Protein AF-A0A820RVF6-F1 (afdb_monomer)

Secondary structure (DSSP, 8-state):
------SSS-TTGGG-S--S---TT----SSHHHHHHH-B-GGGG-HHHHHHHHHHH-BTTB---PPPPPPPTT-SSPPBHHHHHHHTT---------HHHHHHHT--SS----------HHHHHHHHHHHH--

Solvent-accessible surface area (backbone atoms only — not comparable to full-atom values): 8786 Å² total; per-residue (Å²): 142,79,84,94,73,83,93,82,87,57,79,69,64,69,68,59,64,80,73,89,70,84,60,60,46,66,50,86,57,96,48,61,66,63,17,50,35,70,10,32,67,55,32,51,52,32,59,73,50,38,54,53,51,33,69,77,53,46,41,98,90,51,73,54,82,80,75,62,45,84,77,65,95,83,48,83,75,71,62,30,43,42,59,52,37,46,76,70,70,52,85,76,82,86,78,88,73,54,64,66,60,52,45,67,76,66,55,68,96,70,86,85,79,83,83,78,79,80,79,46,66,62,60,56,50,50,52,52,49,56,69,74,62,112

Organism: NCBI:txid433720

Radius of gyration: 25.0 Å; Cα contacts (8 Å, |Δi|>4): 78; chains: 1; bounding box: 51×38×77 Å

pLDDT: mean 75.72, std 15.99, range [33.5, 94.06]

Sequence (134 aa):
KLPNETSSDLWWVKYRAELQFEVPGVLVGPLILDSVLQSNLSCLYDESCLSKLNTYLNDSLSPFNATPLAVPSSASPLPTINDTAKKLMVDSWQLNSSYQHYFNACNPLTCTYTYTHQFDILFIITTVISFIGG

Foldseek 3Di:
DDDDDDDDPCPVVVVPPPPVDDQPQQADDPDPVVRQQSGFPVLLQDPVRVVVVQVVPQDPVDRDDHDRDDDPPPPVVNDGNNRVCVVVVNPDDDDPDDPVVVCVVVPDPDDDDDPPPPPPVVVVVVVVCVVVVD

Mean predicted aligned error: 15.63 Å

Structure (mmCIF, N/CA/C/O backbone):
data_AF-A0A820RVF6-F1
#
_entry.id   AF-A0A820RVF6-F1
#
loop_
_atom_site.group_PDB
_atom_site.id
_atom_site.type_symbol
_atom_site.label_atom_id
_atom_site.label_alt_id
_atom_site.label_comp_id
_atom_site.label_asym_id
_atom_site.label_entity_id
_atom_site.label_seq_id
_atom_site.pdbx_PDB_ins_code
_atom_site.Cartn_x
_atom_site.Cartn_y
_atom_site.Cartn_z
_atom_site.occupancy
_atom_site.B_iso_or_equiv
_atom_site.auth_seq_id
_atom_site.auth_comp_id
_atom_site.auth_asym_id
_atom_site.auth_atom_id
_atom_site.pdbx_PDB_model_num
ATOM 1 N N . LYS A 1 1 ? 5.162 -20.518 -0.035 1.00 34.38 1 LYS A N 1
ATOM 2 C CA . LYS A 1 1 ? 4.567 -21.626 0.753 1.00 34.38 1 LYS A CA 1
ATOM 3 C C . LYS A 1 1 ? 4.514 -21.147 2.201 1.00 34.38 1 LYS A C 1
ATOM 5 O O . LYS A 1 1 ? 5.531 -21.206 2.873 1.00 34.38 1 LYS A O 1
ATOM 10 N N . LEU A 1 2 ? 3.405 -20.521 2.598 1.00 33.50 2 LEU A N 1
ATOM 11 C CA . LEU A 1 2 ? 3.180 -20.019 3.960 1.00 33.50 2 LEU A CA 1
ATOM 12 C C . LEU A 1 2 ? 2.286 -21.001 4.737 1.00 33.50 2 LEU A C 1
ATOM 14 O O . LEU A 1 2 ? 1.648 -21.842 4.097 1.00 33.50 2 LEU A O 1
ATOM 18 N N . PRO A 1 3 ? 2.349 -20.979 6.080 1.00 36.41 3 PRO A N 1
ATOM 19 C CA . PRO A 1 3 ? 2.067 -22.132 6.916 1.00 36.41 3 PRO A CA 1
ATOM 20 C C . PRO A 1 3 ? 0.587 -22.507 6.936 1.00 36.41 3 PRO A C 1
ATOM 22 O O . PRO A 1 3 ? -0.313 -21.688 6.776 1.00 36.41 3 PRO A O 1
ATOM 25 N N . ASN A 1 4 ? 0.390 -23.805 7.117 1.00 39.09 4 ASN A N 1
ATOM 26 C CA . ASN A 1 4 ? -0.883 -24.464 7.316 1.00 39.09 4 ASN A CA 1
ATOM 27 C C . ASN A 1 4 ? -1.358 -24.163 8.746 1.00 39.09 4 ASN A C 1
ATOM 29 O O . ASN A 1 4 ? -0.941 -24.856 9.670 1.00 39.09 4 ASN A O 1
ATOM 33 N N . GLU A 1 5 ? -2.173 -23.124 8.932 1.00 40.78 5 GLU A N 1
ATOM 34 C CA . GLU A 1 5 ? -2.840 -22.860 10.210 1.00 40.78 5 GLU A CA 1
ATOM 35 C C . GLU A 1 5 ? -4.358 -22.962 10.067 1.00 40.78 5 GLU A C 1
ATOM 37 O O . GLU A 1 5 ? -4.992 -22.437 9.151 1.00 40.78 5 GLU A O 1
ATOM 42 N N . THR A 1 6 ? -4.903 -23.759 10.972 1.00 34.31 6 THR A N 1
ATOM 43 C CA . THR A 1 6 ? -6.236 -24.339 11.005 1.00 34.31 6 THR A CA 1
ATOM 44 C C . THR A 1 6 ? -7.341 -23.305 11.194 1.00 34.31 6 THR A C 1
ATOM 46 O O . THR A 1 6 ? -7.403 -22.600 12.191 1.00 34.31 6 THR A O 1
ATOM 49 N N . SER A 1 7 ? -8.248 -23.294 10.219 1.00 48.41 7 SER A N 1
ATOM 50 C CA . SER A 1 7 ? -9.702 -23.116 10.318 1.00 48.41 7 SER A CA 1
ATOM 51 C C . SER A 1 7 ? -10.303 -22.987 11.736 1.00 48.41 7 SER A C 1
ATOM 53 O O . SER A 1 7 ? -10.747 -23.994 12.281 1.00 48.41 7 SER A O 1
ATOM 55 N N . SER A 1 8 ? -10.448 -21.759 12.258 1.00 39.41 8 SER A N 1
ATOM 56 C CA . SER A 1 8 ? -11.662 -21.349 13.007 1.00 39.41 8 SER A CA 1
ATOM 57 C C . SER A 1 8 ? -11.780 -19.857 13.364 1.00 39.41 8 SER A C 1
ATOM 59 O O . SER A 1 8 ? -12.908 -19.425 13.563 1.00 39.41 8 SER A O 1
ATOM 61 N N . ASP A 1 9 ? -10.718 -19.036 13.364 1.00 40.69 9 ASP A N 1
ATOM 62 C CA . ASP A 1 9 ? -10.793 -17.668 13.946 1.00 40.69 9 ASP A CA 1
ATOM 63 C C . ASP A 1 9 ? -10.496 -16.489 13.002 1.00 40.69 9 ASP A C 1
ATOM 65 O O . ASP A 1 9 ? -10.021 -15.434 13.420 1.00 40.69 9 ASP A O 1
ATOM 69 N N . LEU A 1 10 ? -10.792 -16.609 11.707 1.00 46.53 10 LEU A N 1
ATOM 70 C CA . LEU A 1 10 ? -10.464 -15.551 10.744 1.00 46.53 10 LEU A CA 1
ATOM 71 C C . LEU A 1 10 ? -11.706 -15.102 9.969 1.00 46.53 10 LEU A C 1
ATOM 73 O O . LEU A 1 10 ? -11.951 -15.510 8.836 1.00 46.53 10 LEU A O 1
ATOM 77 N N . TRP A 1 11 ? -12.485 -14.200 10.571 1.00 44.31 11 TRP A N 1
ATOM 78 C CA . TRP A 1 11 ? -13.608 -13.508 9.920 1.00 44.31 11 TRP A CA 1
ATOM 79 C C . TRP A 1 11 ? -13.188 -12.718 8.661 1.00 44.31 11 TRP A C 1
ATOM 81 O O . TRP A 1 11 ? -14.025 -12.447 7.803 1.00 44.31 11 TRP A O 1
ATOM 91 N N . TRP A 1 12 ? -11.893 -12.425 8.489 1.00 47.03 12 TRP A N 1
ATOM 92 C CA . TRP A 1 12 ? -11.326 -11.827 7.274 1.00 47.03 12 TRP A CA 1
ATOM 93 C C . TRP A 1 12 ? -11.136 -12.827 6.121 1.00 47.03 12 TRP A C 1
ATOM 95 O O . TRP A 1 12 ? -11.145 -12.425 4.960 1.00 47.03 12 TRP A O 1
ATOM 105 N N . VAL A 1 13 ? -11.057 -14.137 6.393 1.00 44.69 13 VAL A N 1
ATOM 106 C CA . VAL A 1 13 ? -10.982 -15.165 5.337 1.00 44.69 13 VAL A CA 1
ATOM 107 C C . VAL A 1 13 ? -12.312 -15.280 4.586 1.00 44.69 13 VAL A C 1
ATOM 109 O O . VAL A 1 13 ? -12.307 -15.590 3.397 1.00 44.69 13 VAL A O 1
ATOM 112 N N . LYS A 1 14 ? -13.445 -14.963 5.233 1.00 39.31 14 LYS A N 1
ATOM 113 C CA . LYS A 1 14 ? -14.782 -14.974 4.611 1.00 39.31 14 LYS A CA 1
ATOM 114 C C . LYS A 1 14 ? -15.027 -13.781 3.673 1.00 39.31 14 LYS A C 1
ATOM 116 O O . LYS A 1 14 ? -15.879 -13.876 2.798 1.00 39.31 14 LYS A O 1
ATOM 121 N N . TYR A 1 15 ? -14.256 -12.697 3.806 1.00 46.84 15 TYR A N 1
ATOM 122 C CA . TYR A 1 15 ? -14.292 -11.548 2.888 1.00 46.84 15 TYR A CA 1
ATOM 123 C C . TYR A 1 15 ? -13.547 -11.808 1.564 1.00 46.84 15 TYR A C 1
ATOM 125 O O . TYR A 1 15 ? -13.574 -10.961 0.675 1.00 46.84 15 TYR A O 1
ATOM 133 N N . ARG A 1 16 ? -12.943 -12.998 1.385 1.00 49.62 16 ARG A N 1
ATOM 134 C CA . ARG A 1 16 ? -12.577 -13.535 0.064 1.00 49.62 16 ARG A CA 1
ATOM 135 C C . ARG A 1 16 ? -13.827 -13.973 -0.704 1.00 49.62 16 ARG A C 1
ATOM 137 O O . ARG A 1 16 ? -13.987 -15.144 -1.039 1.00 49.62 16 ARG A O 1
ATOM 144 N N . ALA A 1 17 ? -14.693 -13.021 -1.038 1.00 47.78 17 ALA A N 1
ATOM 145 C CA . ALA A 1 17 ? -15.286 -13.086 -2.364 1.00 47.78 17 ALA A CA 1
ATOM 146 C C . ALA A 1 17 ? -14.096 -13.091 -3.340 1.00 47.78 17 ALA A C 1
ATOM 148 O O . ALA A 1 17 ? -13.233 -12.224 -3.242 1.00 47.78 17 ALA A O 1
ATOM 149 N N . GLU A 1 18 ? -13.979 -14.158 -4.127 1.00 53.78 18 GLU A N 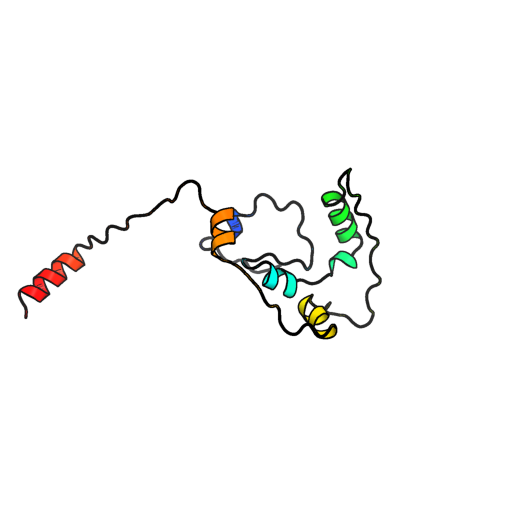1
ATOM 150 C CA . GLU A 1 18 ? -12.920 -14.470 -5.096 1.00 53.78 18 GLU A CA 1
ATOM 151 C C . GLU A 1 18 ? -12.050 -13.268 -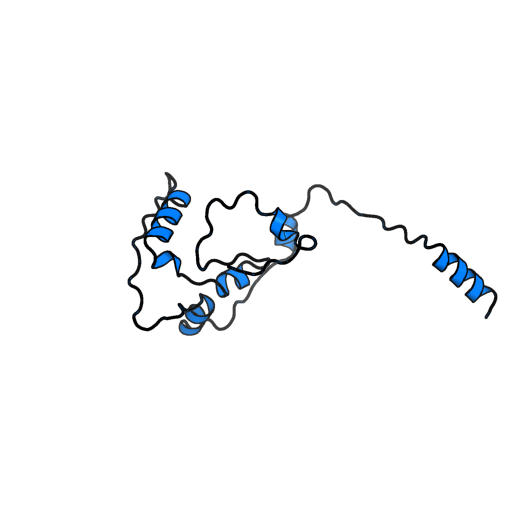5.503 1.00 53.78 18 GLU A C 1
ATOM 153 O O . GLU A 1 18 ? -12.386 -12.495 -6.398 1.00 53.78 18 GLU A O 1
ATOM 158 N N . LEU A 1 19 ? -10.902 -13.108 -4.839 1.00 63.53 19 LEU A N 1
ATOM 159 C CA . LEU A 1 19 ? -9.899 -12.131 -5.247 1.00 63.53 19 LEU A CA 1
ATOM 160 C C . LEU A 1 19 ? -9.330 -12.630 -6.581 1.00 63.53 19 LEU A C 1
ATOM 162 O O . LEU A 1 19 ? -8.533 -13.567 -6.605 1.00 63.53 19 LEU A O 1
ATOM 166 N N . GLN A 1 20 ? -9.799 -12.060 -7.695 1.00 70.88 20 GLN A N 1
ATOM 167 C CA . GLN A 1 20 ? -9.428 -12.526 -9.037 1.00 70.88 20 GLN A CA 1
ATOM 168 C C . GLN A 1 20 ? -7.930 -12.338 -9.333 1.00 70.88 20 GLN A C 1
ATOM 170 O O . GLN A 1 20 ? -7.374 -13.008 -10.206 1.00 70.88 20 GLN A O 1
ATOM 175 N N . PHE A 1 21 ? -7.256 -11.457 -8.585 1.00 81.25 21 PHE A N 1
ATOM 176 C CA . PHE A 1 21 ? -5.827 -11.204 -8.702 1.00 81.25 21 PHE A CA 1
ATOM 177 C C . PHE A 1 21 ? -5.249 -10.576 -7.427 1.00 81.25 21 PHE A C 1
ATOM 179 O O . PHE A 1 21 ? -5.700 -9.522 -6.989 1.00 81.25 21 PHE A O 1
ATOM 186 N N . GLU A 1 22 ? -4.226 -11.208 -6.853 1.00 85.25 22 GLU A N 1
ATOM 187 C CA . GLU A 1 22 ? -3.426 -10.637 -5.767 1.00 85.25 22 GLU A CA 1
ATOM 188 C C . GLU A 1 22 ? -2.261 -9.837 -6.360 1.00 85.25 22 GLU A C 1
ATOM 190 O O . GLU A 1 22 ? -1.464 -10.374 -7.133 1.00 85.25 22 GLU A O 1
ATOM 195 N N . VAL A 1 23 ? -2.163 -8.556 -6.000 1.00 89.44 23 VAL A N 1
ATOM 196 C CA . VAL A 1 23 ? -1.074 -7.678 -6.442 1.00 89.44 23 VAL A CA 1
ATOM 197 C C . VAL A 1 23 ? 0.130 -7.888 -5.512 1.00 89.44 23 VAL A C 1
ATOM 199 O O . VAL A 1 23 ? 0.052 -7.518 -4.338 1.00 89.44 23 VAL A O 1
ATOM 202 N N . PRO A 1 24 ? 1.260 -8.445 -5.987 1.00 88.25 24 PRO A N 1
ATOM 203 C CA . PRO A 1 24 ? 2.447 -8.652 -5.171 1.00 88.25 24 PRO A CA 1
ATOM 204 C C . PRO A 1 24 ? 2.936 -7.345 -4.551 1.00 88.25 24 PRO A C 1
ATOM 206 O O . PRO A 1 24 ? 3.132 -6.344 -5.246 1.00 88.25 24 PRO A O 1
ATOM 209 N N . GLY A 1 25 ? 3.162 -7.379 -3.239 1.00 87.25 25 GLY A N 1
ATOM 210 C CA . GLY A 1 25 ? 3.606 -6.216 -2.476 1.00 87.25 25 GLY A CA 1
ATOM 211 C C . GLY A 1 25 ? 2.484 -5.374 -1.878 1.00 87.25 25 GLY A C 1
ATOM 212 O O . GLY A 1 25 ? 2.776 -4.540 -1.027 1.00 87.25 25 GLY A O 1
ATOM 213 N N . VAL A 1 26 ? 1.223 -5.602 -2.257 1.00 90.50 26 VAL A N 1
ATOM 214 C CA . VAL A 1 26 ? 0.067 -4.905 -1.681 1.00 90.50 26 VAL A CA 1
ATOM 215 C C . VAL A 1 26 ? -0.496 -5.710 -0.516 1.00 90.50 26 VAL A C 1
ATOM 217 O O . VAL A 1 26 ? -0.827 -6.885 -0.653 1.00 90.50 26 VAL A O 1
ATOM 220 N N . LEU A 1 27 ? -0.625 -5.059 0.634 1.00 90.31 27 LEU A N 1
ATOM 221 C CA . LEU A 1 27 ? -1.228 -5.603 1.843 1.00 90.31 27 LEU A CA 1
ATOM 222 C 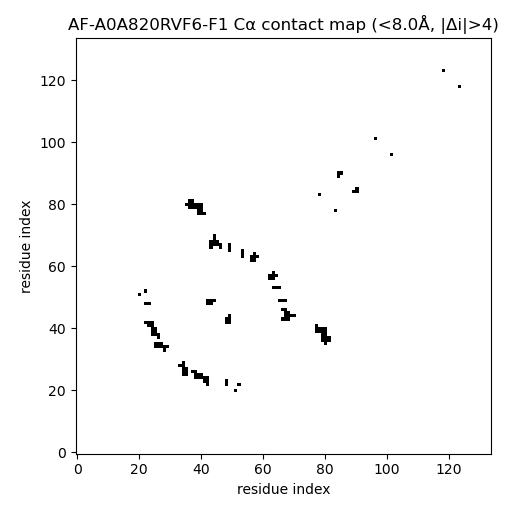C . LEU A 1 27 ? -2.603 -4.973 2.060 1.00 90.31 27 LEU A C 1
ATOM 224 O O . LEU A 1 27 ? -2.812 -3.788 1.800 1.00 90.31 27 LEU A O 1
ATOM 228 N N . VAL A 1 28 ? -3.535 -5.774 2.571 1.00 84.88 28 VAL A N 1
ATOM 229 C CA . VAL A 1 28 ? -4.885 -5.340 2.940 1.00 84.88 28 VAL A CA 1
ATOM 230 C C . VAL A 1 28 ? -5.113 -5.692 4.400 1.00 84.88 28 VAL A C 1
ATOM 232 O O . VAL A 1 28 ? -4.875 -6.821 4.824 1.00 84.88 28 VAL A O 1
ATOM 235 N N . GLY A 1 29 ? -5.587 -4.721 5.167 1.00 81.94 29 GLY A N 1
ATOM 236 C CA . GLY A 1 29 ? -5.808 -4.850 6.596 1.00 81.94 29 GLY A CA 1
ATOM 237 C C . GLY A 1 29 ? -6.888 -3.892 7.097 1.00 81.94 29 GLY A C 1
ATOM 238 O O . GLY A 1 29 ? -7.463 -3.135 6.311 1.00 81.94 29 GLY A O 1
ATOM 239 N N . PRO A 1 30 ? -7.182 -3.922 8.409 1.00 76.75 30 PRO A N 1
ATOM 240 C CA . PRO A 1 30 ? -8.293 -3.172 8.998 1.00 76.75 30 PRO A CA 1
ATOM 241 C C . PRO A 1 30 ? -8.142 -1.656 8.856 1.00 76.75 30 PRO A C 1
ATOM 243 O O . PRO A 1 30 ? -9.127 -0.952 8.645 1.00 76.75 30 PRO A O 1
ATOM 246 N N . LEU A 1 31 ? -6.906 -1.156 8.958 1.00 80.94 31 LEU A N 1
ATOM 247 C CA . LEU A 1 31 ? -6.579 0.242 8.715 1.00 80.94 31 LEU A CA 1
ATOM 248 C C . LEU A 1 31 ? -5.876 0.365 7.362 1.00 80.94 31 LEU A C 1
ATOM 250 O O . LEU A 1 31 ? -4.776 -0.158 7.165 1.00 80.94 31 LEU A O 1
ATOM 254 N N . ILE A 1 32 ? -6.517 1.077 6.429 1.00 84.94 32 ILE A N 1
ATOM 255 C CA . ILE A 1 32 ? -5.997 1.280 5.067 1.00 84.94 32 ILE A CA 1
ATOM 256 C C . ILE A 1 32 ? -4.612 1.925 5.123 1.00 84.94 32 ILE A C 1
ATOM 258 O O . ILE A 1 32 ? -3.714 1.477 4.420 1.00 84.94 32 ILE A O 1
ATOM 262 N N . LEU A 1 33 ? -4.417 2.925 5.992 1.00 88.31 33 LEU A N 1
ATOM 263 C CA . LEU A 1 33 ? -3.129 3.605 6.125 1.00 88.31 33 LEU A CA 1
ATOM 264 C C . LEU A 1 33 ? -2.007 2.626 6.493 1.00 88.31 33 LEU A C 1
ATOM 266 O O . LEU A 1 33 ? -0.997 2.589 5.799 1.00 88.31 33 LEU A O 1
ATOM 270 N N . ASP A 1 34 ? -2.189 1.809 7.532 1.00 88.19 34 ASP A N 1
ATOM 271 C CA . ASP A 1 34 ? -1.163 0.852 7.966 1.00 88.19 34 ASP A CA 1
ATOM 272 C C . ASP A 1 34 ? -0.839 -0.157 6.866 1.00 88.19 34 ASP A C 1
ATOM 274 O O . ASP A 1 34 ? 0.325 -0.467 6.614 1.00 88.19 34 ASP A O 1
ATOM 278 N N . SER A 1 35 ? -1.878 -0.626 6.179 1.00 90.25 35 SER A N 1
ATOM 279 C CA . SER A 1 35 ? -1.760 -1.591 5.089 1.00 90.25 35 SER A CA 1
ATOM 280 C C . SER A 1 35 ? -0.986 -0.998 3.911 1.00 90.25 35 SER A C 1
ATOM 282 O O . SER A 1 35 ? -0.061 -1.623 3.393 1.00 90.25 35 SER A O 1
ATOM 284 N N . VAL A 1 36 ? -1.295 0.245 3.532 1.00 91.75 36 VAL A N 1
ATOM 285 C CA . VAL A 1 36 ? -0.588 0.990 2.483 1.00 91.75 36 VAL A CA 1
ATOM 286 C C . VAL A 1 36 ? 0.859 1.246 2.889 1.00 91.75 36 VAL A C 1
ATOM 288 O O . VAL A 1 36 ? 1.761 0.982 2.106 1.00 91.75 36 VAL A O 1
ATOM 291 N N . LEU A 1 37 ? 1.117 1.702 4.113 1.00 92.19 37 LEU A N 1
ATOM 292 C CA . LEU A 1 37 ? 2.472 2.009 4.575 1.00 92.19 37 LEU A CA 1
ATOM 293 C C . LEU A 1 37 ? 3.375 0.772 4.620 1.00 92.19 37 LEU A C 1
ATOM 295 O O . LEU A 1 37 ? 4.559 0.877 4.298 1.00 92.19 37 LEU A O 1
ATOM 299 N N . GLN A 1 38 ? 2.828 -0.388 4.987 1.00 92.44 38 GLN A N 1
ATOM 300 C CA . GLN A 1 38 ? 3.554 -1.661 5.000 1.00 92.44 38 GLN A CA 1
ATOM 301 C C . GLN A 1 38 ? 3.676 -2.303 3.610 1.00 92.44 38 GLN A C 1
ATOM 303 O O . GLN A 1 38 ? 4.529 -3.168 3.409 1.00 92.44 38 GLN A O 1
ATOM 308 N N . SER A 1 39 ? 2.854 -1.881 2.647 1.00 94.06 39 SER A N 1
ATOM 309 C CA . SER A 1 39 ? 2.945 -2.335 1.261 1.00 94.06 39 SER A CA 1
ATOM 310 C C . SER A 1 39 ? 4.217 -1.820 0.585 1.00 94.06 39 SER A C 1
ATOM 312 O O . SER A 1 39 ? 4.855 -0.860 1.024 1.00 94.06 39 SER A O 1
ATOM 314 N N . ASN A 1 40 ? 4.583 -2.439 -0.530 1.00 92.38 40 ASN A N 1
ATOM 315 C CA . ASN A 1 40 ? 5.655 -1.995 -1.408 1.00 92.38 40 ASN A CA 1
ATOM 316 C C . ASN A 1 40 ? 5.177 -1.954 -2.869 1.00 92.38 40 ASN A C 1
ATOM 318 O O . ASN A 1 40 ? 4.140 -2.507 -3.231 1.00 92.38 40 ASN A O 1
ATOM 322 N N . LEU A 1 41 ? 5.946 -1.281 -3.723 1.00 90.50 41 LEU A N 1
ATOM 323 C CA . LEU A 1 41 ? 5.585 -1.043 -5.125 1.00 90.50 41 LEU A CA 1
ATOM 324 C C . LEU A 1 41 ? 6.157 -2.104 -6.078 1.00 90.50 41 LEU A C 1
ATOM 326 O O . LEU A 1 41 ? 6.442 -1.800 -7.234 1.00 90.50 41 LEU A O 1
ATOM 330 N N . SER A 1 42 ? 6.344 -3.344 -5.612 1.00 90.44 42 SER A N 1
ATOM 331 C CA . SER A 1 42 ? 7.006 -4.406 -6.391 1.00 90.44 42 SER A CA 1
ATOM 332 C C . SER A 1 42 ? 6.347 -4.654 -7.752 1.00 90.44 42 SER A C 1
ATOM 334 O O . SER A 1 42 ? 7.051 -4.815 -8.744 1.00 90.44 42 SER A O 1
ATOM 336 N N . CYS A 1 43 ? 5.012 -4.608 -7.830 1.00 90.25 43 CYS A N 1
ATOM 337 C CA . CYS A 1 43 ? 4.274 -4.812 -9.082 1.00 90.25 43 CYS A CA 1
ATOM 338 C C . CYS A 1 43 ? 4.636 -3.808 -10.192 1.00 90.25 43 CYS A C 1
ATOM 340 O O . CYS A 1 43 ? 4.562 -4.146 -11.367 1.00 90.25 43 CYS A O 1
ATOM 342 N N . LEU A 1 44 ? 5.066 -2.589 -9.843 1.00 89.81 44 LEU A N 1
ATOM 343 C CA . LEU A 1 44 ? 5.437 -1.569 -10.831 1.00 89.81 44 LEU A CA 1
ATOM 344 C C . LEU A 1 44 ? 6.735 -1.899 -11.582 1.00 89.81 44 LEU A C 1
ATOM 346 O O . LEU A 1 44 ? 7.012 -1.290 -12.611 1.00 89.81 44 LEU A O 1
ATOM 350 N N . TYR A 1 45 ? 7.522 -2.850 -11.079 1.00 89.69 45 TYR A N 1
ATOM 351 C CA . TYR A 1 45 ? 8.773 -3.305 -11.685 1.00 89.69 45 TYR A CA 1
ATOM 352 C C . TYR A 1 45 ? 8.631 -4.651 -12.408 1.00 89.69 45 TYR A C 1
ATOM 354 O O . TYR A 1 45 ? 9.563 -5.082 -13.083 1.00 89.69 45 TYR A O 1
ATOM 362 N N . ASP A 1 46 ? 7.487 -5.323 -12.264 1.00 90.31 46 ASP A N 1
ATOM 363 C CA . ASP A 1 46 ? 7.228 -6.635 -12.849 1.00 90.31 46 ASP A CA 1
ATOM 364 C C . ASP A 1 46 ? 6.235 -6.500 -14.007 1.00 90.31 46 ASP A C 1
ATOM 366 O O . ASP A 1 46 ? 5.068 -6.160 -13.815 1.00 90.31 46 ASP A O 1
ATOM 370 N N . GLU A 1 47 ? 6.698 -6.786 -15.223 1.00 90.12 47 GLU A N 1
ATOM 371 C CA . GLU A 1 47 ? 5.885 -6.688 -16.438 1.00 90.12 47 GLU A CA 1
ATOM 372 C C . GLU A 1 47 ? 4.636 -7.577 -16.385 1.00 90.12 47 GLU A C 1
ATOM 374 O O . GLU A 1 47 ? 3.544 -7.157 -16.777 1.00 90.12 47 GLU A O 1
ATOM 379 N N . SER A 1 48 ? 4.769 -8.793 -15.852 1.00 91.00 48 SER A N 1
ATOM 380 C CA . SER A 1 48 ? 3.670 -9.752 -15.777 1.00 91.00 48 SER A CA 1
ATOM 381 C C . SER A 1 48 ? 2.600 -9.307 -14.782 1.00 91.00 48 SER A C 1
ATOM 383 O O . SER A 1 48 ? 1.402 -9.467 -15.037 1.00 91.00 48 SER A O 1
ATOM 385 N N . CYS A 1 49 ? 3.020 -8.707 -13.667 1.00 91.06 49 CYS A N 1
ATOM 386 C CA .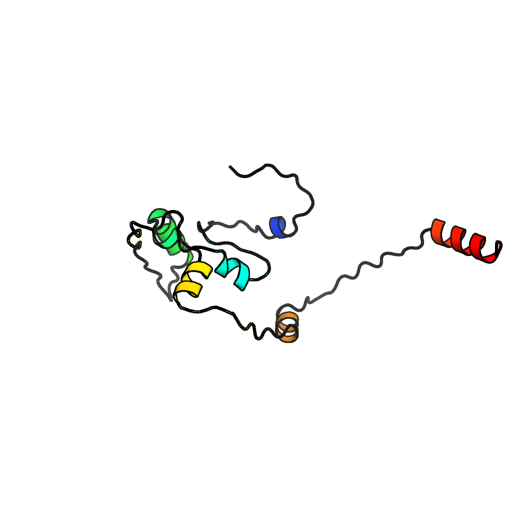 CYS A 1 49 ? 2.117 -8.122 -12.694 1.00 91.06 49 CYS A CA 1
ATOM 387 C C . CYS A 1 49 ? 1.417 -6.893 -13.261 1.00 91.06 49 CYS A C 1
ATOM 389 O O . CYS A 1 49 ? 0.192 -6.799 -13.194 1.00 91.06 49 CYS A O 1
ATOM 391 N N . LEU A 1 50 ? 2.185 -5.972 -13.839 1.00 91.00 50 LEU A N 1
ATOM 392 C CA . LEU A 1 50 ? 1.678 -4.703 -14.336 1.00 91.00 50 LEU A CA 1
ATOM 393 C C . LEU A 1 50 ? 0.691 -4.903 -15.486 1.00 91.00 50 LEU A C 1
ATOM 395 O O . LEU A 1 50 ? -0.341 -4.242 -15.522 1.00 91.00 50 LEU A O 1
ATOM 399 N N . SER A 1 51 ? 0.951 -5.867 -16.374 1.00 89.88 51 SER A N 1
ATOM 400 C CA . SER A 1 51 ? 0.027 -6.249 -17.444 1.00 89.88 51 SER A CA 1
ATOM 401 C C . SER A 1 51 ? -1.311 -6.754 -16.893 1.00 89.88 51 SER A C 1
ATOM 403 O O . SER A 1 51 ? -2.370 -6.304 -17.331 1.00 89.88 51 SER A O 1
ATOM 405 N N . LYS A 1 52 ? -1.288 -7.622 -15.871 1.00 89.19 52 LYS A N 1
ATOM 406 C CA . LYS A 1 52 ? -2.514 -8.086 -15.198 1.00 89.19 52 LYS A CA 1
ATOM 407 C C . LYS A 1 52 ? -3.230 -6.942 -14.497 1.00 89.19 52 LYS A C 1
ATOM 409 O O . LYS A 1 52 ? -4.434 -6.790 -14.668 1.00 89.19 52 LYS A O 1
ATOM 414 N N . LEU A 1 53 ? -2.500 -6.107 -13.761 1.00 88.75 53 LEU A N 1
ATOM 415 C CA . LEU A 1 53 ? -3.059 -4.925 -13.114 1.00 88.75 53 LEU A CA 1
ATOM 416 C C . LEU A 1 53 ? -3.750 -4.019 -14.142 1.00 88.75 53 LEU A C 1
ATOM 418 O O . LEU A 1 53 ? -4.852 -3.537 -13.895 1.00 88.75 53 LEU A O 1
ATOM 422 N N . ASN A 1 54 ? -3.151 -3.874 -15.325 1.00 87.75 54 ASN A N 1
ATOM 423 C CA . ASN A 1 54 ? -3.730 -3.125 -16.425 1.00 87.75 54 ASN A CA 1
ATOM 424 C C . ASN A 1 54 ? -5.085 -3.686 -16.848 1.00 87.75 54 ASN A C 1
ATOM 426 O O . ASN A 1 54 ? -6.029 -2.928 -16.989 1.00 87.75 54 ASN A O 1
ATOM 430 N N . THR A 1 55 ? -5.232 -5.005 -16.974 1.00 86.88 55 THR A N 1
ATOM 431 C CA . THR A 1 55 ? -6.528 -5.593 -17.355 1.00 86.88 55 THR A CA 1
ATOM 432 C C . THR A 1 55 ? -7.659 -5.290 -16.369 1.00 86.88 55 THR A C 1
ATOM 434 O O . THR A 1 55 ? -8.802 -5.180 -16.799 1.00 86.88 55 THR A O 1
ATOM 437 N N . TYR A 1 56 ? -7.352 -5.109 -15.080 1.00 83.31 56 TYR A N 1
ATOM 438 C CA . TYR A 1 56 ? -8.352 -4.780 -14.057 1.00 83.31 56 TYR 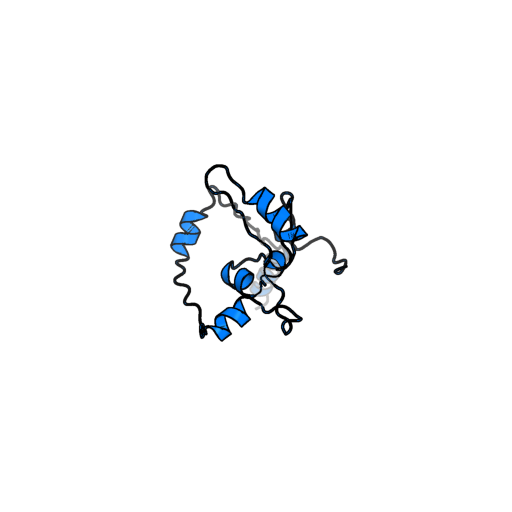A CA 1
ATOM 439 C C . TYR A 1 56 ? -8.625 -3.280 -13.920 1.00 83.31 56 TYR A C 1
ATOM 441 O O . TYR A 1 56 ? -9.730 -2.901 -13.543 1.00 83.31 56 TYR A O 1
ATOM 449 N N . LEU A 1 57 ? -7.629 -2.429 -14.183 1.00 83.25 57 LEU A N 1
ATOM 450 C CA . LEU A 1 57 ? -7.749 -0.972 -14.041 1.00 83.25 57 LEU A CA 1
ATOM 451 C C . LEU A 1 57 ? -8.148 -0.259 -15.335 1.00 83.25 57 LEU A C 1
ATOM 453 O O . LEU A 1 57 ? -8.545 0.904 -15.293 1.00 83.25 57 LEU A O 1
ATOM 457 N N . ASN A 1 58 ? -8.005 -0.920 -16.481 1.00 81.69 58 ASN A N 1
ATOM 458 C CA . ASN A 1 58 ? -8.296 -0.339 -17.780 1.00 81.69 58 ASN A CA 1
ATOM 459 C C . ASN A 1 58 ? -9.814 -0.288 -17.997 1.00 81.69 58 ASN A C 1
ATOM 461 O O . ASN A 1 58 ? -10.420 -1.237 -18.492 1.00 81.69 58 ASN A O 1
ATOM 465 N N . ASP A 1 59 ? -10.416 0.834 -17.607 1.00 77.00 59 ASP A N 1
ATOM 466 C CA . ASP A 1 59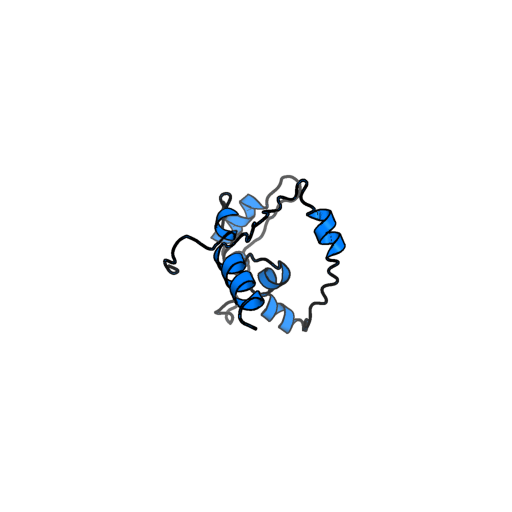 ? -11.802 1.170 -17.916 1.00 77.00 59 ASP A CA 1
ATOM 467 C C . ASP A 1 59 ? -11.866 2.115 -19.126 1.00 77.00 59 ASP A C 1
ATOM 469 O O . ASP A 1 59 ? -10.956 2.901 -19.399 1.00 77.00 59 ASP A O 1
ATOM 473 N N . SER A 1 60 ? -12.988 2.070 -19.835 1.00 65.88 60 SER A N 1
ATOM 474 C CA . SER A 1 60 ? -13.297 2.826 -21.052 1.00 65.88 60 SER A CA 1
ATOM 475 C C . SER A 1 60 ? -13.130 4.342 -20.883 1.00 65.88 60 SER A C 1
ATOM 477 O O . SER A 1 60 ? -12.895 5.053 -21.857 1.00 65.88 60 SER A O 1
ATOM 479 N N . LEU A 1 61 ? -13.273 4.841 -19.651 1.00 66.62 61 LEU A N 1
ATOM 480 C CA . LEU A 1 61 ? -13.206 6.263 -19.302 1.00 66.62 61 LEU A CA 1
ATOM 481 C C . LEU A 1 61 ? -11.816 6.716 -18.825 1.00 66.62 61 LEU A C 1
ATOM 483 O O . LEU A 1 61 ? -11.542 7.914 -18.796 1.00 66.62 61 LEU A O 1
ATOM 487 N N . SER A 1 62 ? -10.947 5.782 -18.436 1.00 72.94 62 SER A N 1
ATOM 488 C CA . SER A 1 62 ? -9.662 6.056 -17.787 1.00 72.94 62 SER A CA 1
ATOM 489 C C . SER A 1 62 ? -8.683 4.928 -18.119 1.00 72.94 62 SER A C 1
ATOM 491 O O . SER A 1 62 ? -8.464 4.039 -17.288 1.00 72.94 62 SER A O 1
ATOM 493 N N . PRO A 1 63 ? -8.094 4.931 -19.328 1.00 74.94 63 PRO A N 1
ATOM 494 C CA . PRO A 1 63 ? -7.176 3.878 -19.698 1.00 74.94 63 PRO A CA 1
ATOM 495 C C . PRO A 1 63 ? -5.919 3.970 -18.836 1.00 74.94 63 PRO A C 1
ATOM 497 O O . PRO A 1 63 ? -5.147 4.928 -18.923 1.00 74.94 63 PRO A O 1
ATOM 500 N N . PHE A 1 64 ? -5.716 2.961 -17.994 1.00 80.25 64 PHE A N 1
ATOM 501 C CA . PHE A 1 64 ? -4.429 2.751 -17.357 1.00 80.25 64 PHE A CA 1
ATOM 502 C C . PHE A 1 64 ? -3.490 2.210 -18.441 1.00 80.25 64 PHE A C 1
ATOM 504 O O . PHE A 1 64 ? -3.855 1.337 -19.229 1.00 80.25 64 PHE A O 1
ATOM 511 N N . ASN A 1 65 ? -2.309 2.805 -18.569 1.00 80.06 65 ASN A N 1
ATOM 512 C CA . ASN A 1 65 ? -1.279 2.311 -19.473 1.00 80.06 65 ASN A CA 1
ATOM 513 C C . ASN A 1 65 ? 0.075 2.595 -18.838 1.00 80.06 65 ASN A C 1
ATOM 515 O O . ASN A 1 65 ? 0.692 3.637 -19.063 1.00 80.06 65 ASN A O 1
ATOM 519 N N . ALA A 1 66 ? 0.472 1.695 -17.946 1.00 81.44 66 ALA A N 1
ATOM 520 C CA . ALA A 1 66 ? 1.723 1.793 -17.224 1.00 81.44 66 ALA A CA 1
ATOM 521 C C . ALA A 1 66 ? 2.777 0.898 -17.875 1.00 81.44 66 ALA A C 1
ATOM 523 O O . ALA A 1 66 ? 2.528 -0.269 -18.177 1.00 81.44 66 ALA A O 1
ATOM 524 N N . THR A 1 67 ? 3.976 1.443 -18.051 1.00 87.94 67 THR A N 1
ATOM 525 C CA . THR A 1 67 ? 5.165 0.681 -18.437 1.00 87.94 67 THR A CA 1
ATOM 526 C C . THR A 1 67 ? 5.958 0.286 -17.192 1.00 87.94 67 THR A C 1
ATOM 528 O O . THR A 1 67 ? 6.027 1.096 -16.262 1.00 87.94 67 THR A O 1
ATOM 531 N N . PRO A 1 68 ? 6.596 -0.899 -17.164 1.00 88.50 68 PRO A N 1
ATOM 532 C CA . PRO A 1 68 ? 7.411 -1.316 -16.028 1.00 88.50 68 PRO A CA 1
ATOM 533 C C . PRO A 1 68 ? 8.537 -0.321 -15.746 1.00 88.50 68 PRO A C 1
ATOM 535 O O . PRO A 1 68 ? 9.193 0.175 -16.666 1.00 88.50 68 PRO A O 1
ATOM 538 N N . LEU A 1 69 ? 8.767 -0.028 -14.470 1.00 86.81 69 LEU A N 1
ATOM 539 C CA . LEU A 1 69 ? 9.868 0.820 -14.033 1.00 86.81 69 LEU A CA 1
ATOM 540 C C . LEU A 1 69 ? 11.189 0.044 -14.070 1.00 86.81 69 LEU A C 1
ATOM 542 O O . LEU A 1 69 ? 11.234 -1.170 -13.875 1.00 86.81 69 LEU A O 1
ATOM 546 N N . ALA A 1 70 ? 12.293 0.768 -14.262 1.00 86.12 70 ALA A N 1
ATOM 547 C CA . ALA A 1 70 ? 13.624 0.188 -14.143 1.00 86.12 70 ALA A CA 1
ATOM 548 C C . ALA A 1 70 ? 13.895 -0.216 -12.686 1.00 86.12 70 ALA A C 1
ATOM 550 O O . ALA A 1 70 ? 13.768 0.604 -11.774 1.00 86.12 70 ALA A O 1
ATOM 551 N N . VAL A 1 71 ? 14.287 -1.475 -12.471 1.00 79.44 71 VAL A N 1
ATOM 552 C CA . VAL A 1 71 ? 14.642 -1.977 -11.139 1.00 79.44 71 VAL A CA 1
ATOM 553 C C . VAL A 1 71 ? 15.860 -1.199 -10.622 1.00 79.44 71 VAL A C 1
ATOM 555 O O . VAL A 1 71 ? 16.898 -1.185 -11.292 1.00 79.44 71 VAL A O 1
ATOM 558 N N . PRO A 1 72 ? 15.787 -0.567 -9.436 1.00 72.12 72 PRO A N 1
ATOM 559 C CA . PRO A 1 72 ? 16.944 0.091 -8.852 1.00 72.12 72 PRO A CA 1
ATOM 560 C C . PRO A 1 72 ? 18.006 -0.957 -8.503 1.00 72.12 72 PRO A C 1
ATOM 562 O O . PRO A 1 72 ? 17.727 -1.922 -7.793 1.00 72.12 72 PRO A O 1
ATOM 565 N N . SER A 1 73 ? 19.246 -0.744 -8.942 1.00 66.12 73 SER A N 1
ATOM 566 C CA . SER A 1 73 ? 20.374 -1.665 -8.725 1.00 66.12 73 SER A CA 1
ATOM 567 C C . SER A 1 73 ? 20.760 -1.876 -7.251 1.00 66.12 73 SER A C 1
ATOM 569 O O . SER A 1 73 ? 21.544 -2.771 -6.947 1.00 66.12 73 SER A O 1
ATOM 571 N N . SER A 1 74 ? 20.215 -1.078 -6.329 1.00 63.38 74 SER A N 1
ATOM 572 C CA . SER A 1 74 ? 20.543 -1.073 -4.898 1.00 63.38 74 SER A CA 1
ATOM 573 C C . SER A 1 74 ? 19.426 -1.576 -3.971 1.00 63.38 74 SER A C 1
ATOM 575 O O . SER A 1 74 ? 19.613 -1.584 -2.756 1.00 63.38 74 SER A O 1
ATOM 577 N N . ALA A 1 75 ? 18.265 -1.977 -4.497 1.00 61.31 75 ALA A N 1
ATOM 578 C CA . ALA A 1 75 ? 17.037 -2.125 -3.707 1.00 61.31 75 ALA A CA 1
ATOM 579 C C . ALA A 1 75 ? 16.531 -3.574 -3.623 1.00 61.31 75 ALA A C 1
ATOM 581 O O . ALA A 1 75 ? 15.419 -3.876 -4.052 1.00 61.31 75 ALA A O 1
ATOM 582 N N . SER A 1 76 ? 17.342 -4.472 -3.059 1.00 66.25 76 SER A N 1
ATOM 583 C CA . SER A 1 76 ? 16.869 -5.796 -2.641 1.00 66.25 76 SER A CA 1
ATOM 584 C C . SER A 1 76 ? 17.062 -5.967 -1.130 1.00 66.25 76 SER A C 1
ATOM 586 O O . SER A 1 76 ? 18.212 -6.017 -0.686 1.00 66.25 76 SER A O 1
ATOM 588 N N . PRO A 1 77 ? 15.983 -6.086 -0.331 1.00 74.12 77 PRO A N 1
ATOM 589 C CA . PRO A 1 77 ? 14.567 -6.059 -0.724 1.00 74.12 77 PRO A CA 1
ATOM 590 C C . PRO A 1 77 ? 14.077 -4.660 -1.154 1.00 74.12 77 PRO A C 1
ATOM 592 O O . PRO A 1 77 ? 14.667 -3.644 -0.784 1.00 74.12 77 PRO A O 1
ATOM 595 N N . LEU A 1 78 ? 12.985 -4.613 -1.930 1.00 85.19 78 LEU A N 1
ATOM 596 C CA . LEU A 1 78 ? 12.329 -3.356 -2.311 1.00 85.19 78 LEU A CA 1
ATOM 597 C C . LEU A 1 78 ? 11.816 -2.613 -1.061 1.00 85.19 78 LEU A C 1
ATOM 599 O O . LEU A 1 78 ? 11.254 -3.255 -0.169 1.00 85.19 78 LEU A O 1
ATOM 603 N N . PRO A 1 79 ? 11.976 -1.277 -0.987 1.00 89.19 79 PRO A N 1
ATOM 604 C CA . PRO A 1 79 ? 11.520 -0.493 0.155 1.00 89.19 79 PRO A CA 1
ATOM 605 C C . PRO A 1 79 ? 9.992 -0.492 0.256 1.00 89.19 79 PRO A C 1
ATOM 607 O O . PRO A 1 79 ? 9.287 -0.506 -0.758 1.00 89.19 79 PRO A O 1
ATOM 610 N N . THR A 1 80 ? 9.479 -0.413 1.482 1.00 92.81 80 THR A N 1
ATOM 611 C CA . THR A 1 80 ? 8.051 -0.175 1.714 1.00 92.81 80 THR A CA 1
ATOM 612 C C . THR A 1 80 ? 7.670 1.262 1.352 1.00 92.81 80 THR A C 1
ATOM 614 O O . THR A 1 80 ? 8.520 2.150 1.184 1.00 92.81 80 THR A O 1
ATOM 617 N N . ILE A 1 81 ? 6.369 1.523 1.247 1.00 92.44 81 ILE A N 1
ATOM 618 C CA . ILE A 1 81 ? 5.847 2.880 1.075 1.00 92.44 81 ILE A CA 1
ATOM 619 C C . ILE A 1 81 ? 6.234 3.740 2.282 1.00 92.44 81 ILE A C 1
ATOM 621 O O . ILE A 1 81 ? 6.628 4.887 2.092 1.00 92.44 81 ILE A O 1
ATOM 625 N N . ASN A 1 82 ? 6.230 3.188 3.498 1.00 93.06 82 ASN A N 1
ATOM 626 C CA . ASN A 1 82 ? 6.708 3.883 4.693 1.00 93.06 82 ASN A CA 1
ATOM 627 C C . ASN A 1 82 ? 8.188 4.281 4.593 1.00 93.06 82 ASN A C 1
ATOM 629 O O . ASN A 1 82 ? 8.545 5.416 4.894 1.00 93.06 82 ASN A O 1
ATOM 633 N N . ASP A 1 83 ? 9.057 3.378 4.133 1.00 91.62 83 ASP A N 1
ATOM 634 C CA . ASP A 1 83 ? 10.484 3.685 3.957 1.00 91.62 83 ASP A CA 1
ATOM 635 C C . ASP A 1 83 ? 10.693 4.799 2.927 1.00 91.62 83 ASP A C 1
ATOM 637 O O . ASP A 1 83 ? 11.559 5.661 3.082 1.00 91.62 83 ASP A O 1
ATOM 641 N N . THR A 1 84 ? 9.875 4.795 1.876 1.00 90.00 84 THR A N 1
ATOM 642 C CA . THR A 1 84 ? 9.890 5.829 0.839 1.00 90.00 84 THR A CA 1
ATOM 643 C C . THR A 1 84 ? 9.361 7.159 1.377 1.00 90.00 84 THR A C 1
ATOM 645 O O . THR A 1 84 ? 9.976 8.196 1.147 1.00 90.00 84 THR A O 1
ATOM 648 N N . ALA A 1 85 ? 8.283 7.141 2.161 1.00 91.31 85 ALA A N 1
ATOM 649 C CA . ALA A 1 85 ? 7.718 8.319 2.815 1.00 91.31 85 ALA A CA 1
ATOM 650 C C . ALA A 1 85 ? 8.714 8.967 3.791 1.00 91.31 85 ALA A C 1
ATOM 652 O O . ALA A 1 85 ? 8.908 10.181 3.755 1.00 91.31 85 ALA A O 1
ATOM 653 N N . LYS A 1 86 ? 9.435 8.162 4.581 1.00 90.75 86 LYS A N 1
ATOM 654 C CA . LYS A 1 86 ? 10.506 8.638 5.472 1.00 90.75 86 LYS A CA 1
ATOM 655 C C . LYS A 1 86 ? 11.650 9.305 4.710 1.00 90.75 86 LYS A C 1
ATOM 657 O O . LYS A 1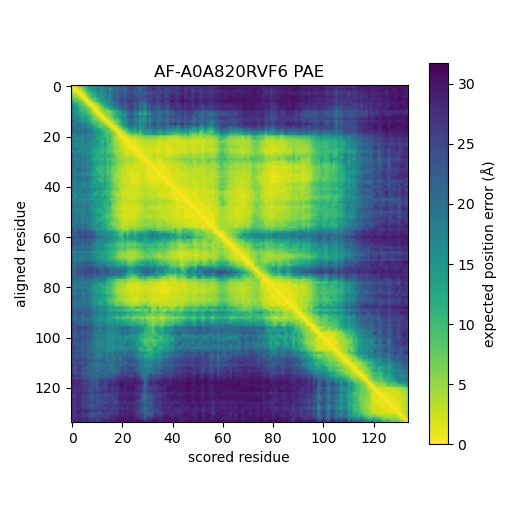 86 ? 12.154 10.337 5.138 1.00 90.75 86 LYS A O 1
ATOM 662 N N . LYS A 1 87 ? 12.041 8.768 3.548 1.00 89.12 87 LYS A N 1
ATOM 663 C CA . LYS A 1 87 ? 13.033 9.420 2.665 1.00 89.12 87 LYS A CA 1
ATOM 664 C C . LYS A 1 87 ? 12.549 10.770 2.129 1.00 89.12 87 LYS A C 1
ATOM 666 O O . LYS A 1 87 ? 13.374 11.619 1.812 1.00 89.12 87 LYS A O 1
ATOM 671 N N . LEU A 1 88 ? 11.235 10.966 2.048 1.00 90.38 88 LEU A N 1
ATOM 672 C CA . LEU A 1 88 ? 10.591 12.228 1.681 1.00 90.38 88 LEU A CA 1
ATOM 673 C C . LEU A 1 88 ? 10.272 13.113 2.901 1.00 90.38 88 LEU A C 1
ATOM 675 O O . LEU A 1 88 ? 9.529 14.081 2.764 1.00 90.38 88 LEU A O 1
ATOM 679 N N . MET A 1 89 ? 10.839 12.806 4.076 1.00 85.56 89 MET A N 1
ATOM 680 C CA . MET A 1 89 ? 10.664 13.555 5.332 1.00 85.56 89 MET A CA 1
ATOM 681 C C . MET A 1 89 ? 9.212 13.591 5.839 1.00 85.56 89 MET A C 1
ATOM 683 O O . MET A 1 89 ? 8.805 14.515 6.543 1.00 85.56 89 MET A O 1
ATOM 687 N N . VAL A 1 90 ? 8.412 12.579 5.489 1.00 84.38 90 VAL A N 1
ATOM 688 C CA . VAL A 1 90 ? 7.079 12.372 6.063 1.00 84.38 90 VAL A CA 1
ATO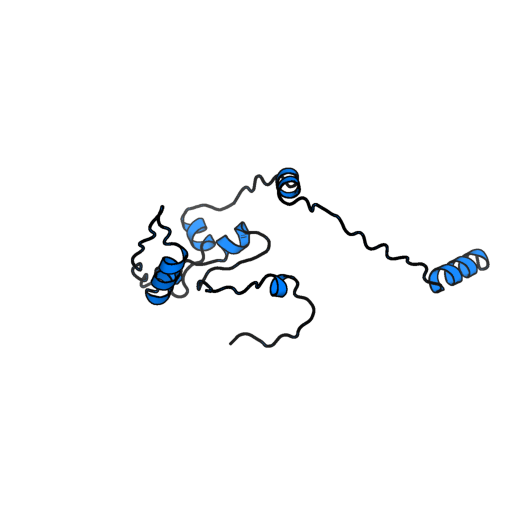M 689 C C . VAL A 1 90 ? 7.214 11.459 7.280 1.00 84.38 90 VAL A C 1
ATOM 691 O O . VAL A 1 90 ? 7.227 10.235 7.155 1.00 84.38 90 VAL A O 1
ATOM 694 N N . ASP A 1 91 ? 7.324 12.068 8.460 1.00 74.94 91 ASP A N 1
ATOM 695 C CA . ASP A 1 91 ? 7.579 11.348 9.718 1.00 74.94 91 ASP A CA 1
ATOM 696 C C . ASP A 1 91 ? 6.306 10.956 10.480 1.00 74.94 91 ASP A C 1
ATOM 698 O O . ASP A 1 91 ? 6.319 10.022 11.283 1.00 74.94 91 ASP A O 1
ATOM 702 N N . SER A 1 92 ? 5.193 11.661 10.252 1.00 79.69 92 SER A N 1
ATOM 703 C CA . SER A 1 92 ? 3.922 11.375 10.921 1.00 79.69 92 SER A CA 1
ATOM 704 C C . SER A 1 92 ? 2.723 11.648 10.022 1.00 79.69 92 SER A C 1
ATOM 706 O O . SER A 1 92 ? 2.689 12.620 9.268 1.00 79.69 92 SER A O 1
ATOM 708 N N . TRP A 1 93 ? 1.720 10.781 10.133 1.00 81.75 93 TRP A N 1
ATOM 709 C CA . TRP A 1 93 ? 0.454 10.900 9.424 1.00 81.75 93 TRP A CA 1
ATOM 710 C C . TRP A 1 93 ? -0.612 11.364 10.414 1.00 81.75 93 TRP A C 1
ATOM 712 O O . TRP A 1 93 ? -1.000 10.618 11.312 1.00 81.75 93 TRP A O 1
ATOM 722 N N . GLN A 1 94 ? -1.080 12.606 10.277 1.00 79.19 94 GLN A N 1
ATOM 723 C CA . GLN A 1 94 ? -2.195 13.103 11.083 1.00 79.19 94 GLN A CA 1
ATOM 724 C C . GLN A 1 94 ? -3.512 12.637 10.465 1.00 79.19 94 GLN A C 1
ATOM 726 O O . GLN A 1 94 ? -4.032 13.237 9.525 1.00 79.19 94 GLN A O 1
ATOM 731 N N . LEU A 1 95 ? -4.052 11.540 10.989 1.00 71.81 95 LEU A N 1
ATOM 732 C CA . LEU A 1 95 ? -5.383 11.076 10.625 1.00 71.81 95 LEU A CA 1
ATOM 733 C C . LEU A 1 95 ? -6.430 11.946 11.324 1.00 71.81 95 LEU A C 1
ATOM 735 O O . LEU A 1 95 ? -6.713 11.762 12.505 1.00 71.81 95 LEU A O 1
ATOM 739 N N . ASN A 1 96 ? -7.051 12.872 10.593 1.00 69.62 96 ASN A N 1
ATOM 740 C CA . ASN A 1 96 ? -8.267 13.536 11.063 1.00 69.62 96 ASN A CA 1
ATOM 741 C C . ASN A 1 96 ? -9.486 12.629 10.809 1.00 69.62 96 ASN A C 1
ATOM 743 O O . ASN A 1 96 ? -10.333 12.911 9.961 1.00 69.62 96 ASN A O 1
ATOM 747 N N . SER A 1 97 ? -9.532 11.473 11.476 1.00 64.06 97 SER A N 1
ATOM 748 C CA . SER A 1 97 ? -10.622 10.511 11.316 1.00 64.06 97 SER A CA 1
ATOM 749 C C . SER A 1 97 ? -11.769 10.835 12.271 1.00 64.06 97 SER A C 1
ATOM 751 O O . SER A 1 97 ? -11.655 10.655 13.483 1.00 64.06 97 SER A O 1
ATOM 753 N N . SER A 1 98 ? -12.911 11.254 11.730 1.00 70.94 98 SER A N 1
ATOM 754 C CA . SER A 1 98 ? -14.154 11.298 12.500 1.00 70.94 98 SER A CA 1
ATOM 755 C C . SER A 1 98 ? -14.796 9.915 12.503 1.00 70.94 98 SER A C 1
ATOM 757 O O . SER A 1 98 ? -15.363 9.474 11.500 1.00 70.94 98 SER A O 1
ATOM 759 N N . TYR A 1 99 ? -14.743 9.244 13.654 1.00 68.62 99 TYR A N 1
ATOM 760 C CA . TYR A 1 99 ? -15.445 7.975 13.868 1.00 68.62 99 TYR A CA 1
ATOM 761 C C . TYR A 1 99 ? -16.945 8.091 13.586 1.00 68.62 99 TYR A C 1
ATOM 763 O O . TYR A 1 99 ? -17.558 7.138 13.116 1.00 68.62 99 TYR A O 1
ATOM 771 N N . GLN A 1 100 ? -17.528 9.270 13.804 1.00 74.62 100 GLN A N 1
ATOM 772 C CA . GLN A 1 100 ? -18.937 9.523 13.538 1.00 74.62 100 GLN A CA 1
ATOM 773 C C . GLN A 1 100 ? -19.252 9.534 12.038 1.00 74.62 100 GLN A C 1
ATOM 775 O O . GLN A 1 100 ? -20.256 8.963 11.623 1.00 74.62 100 GLN A O 1
ATOM 780 N N . HIS A 1 101 ? -18.382 10.118 11.206 1.00 72.75 101 HIS A N 1
ATOM 781 C CA . HIS A 1 101 ? -18.544 10.059 9.750 1.00 72.75 101 HIS A CA 1
ATOM 782 C C . HIS A 1 101 ? -18.372 8.636 9.214 1.00 72.75 101 HIS A C 1
ATOM 784 O O . HIS A 1 101 ? -19.172 8.205 8.387 1.00 72.75 101 HIS A O 1
ATOM 790 N N . TYR A 1 102 ? -17.386 7.895 9.727 1.00 70.06 102 TYR A N 1
ATOM 791 C CA . TYR A 1 102 ? -17.195 6.488 9.373 1.00 70.06 102 TYR A CA 1
ATOM 792 C C . TYR A 1 102 ? -18.413 5.638 9.755 1.00 70.06 102 TYR A C 1
ATOM 794 O O . TYR A 1 102 ? -18.953 4.913 8.923 1.00 70.06 102 TYR A O 1
ATOM 802 N N . PHE A 1 103 ? -18.903 5.781 10.989 1.00 74.69 103 PHE A N 1
ATOM 803 C CA . PHE A 1 103 ? -20.077 5.055 11.461 1.00 74.69 103 PHE A CA 1
ATOM 804 C C . PHE A 1 103 ? -21.330 5.410 10.660 1.00 74.69 103 PHE A C 1
ATOM 806 O O . PHE A 1 103 ? -22.073 4.516 10.285 1.00 74.69 103 PHE A O 1
ATOM 813 N N . ASN A 1 104 ? -21.546 6.688 10.335 1.00 78.00 104 ASN A N 1
ATOM 814 C CA . ASN A 1 104 ? -22.681 7.106 9.512 1.00 78.00 104 ASN A CA 1
ATOM 815 C C . ASN A 1 104 ? -22.622 6.524 8.091 1.00 78.00 104 ASN A C 1
ATOM 817 O O . ASN A 1 104 ? -23.662 6.160 7.550 1.00 78.00 104 ASN A O 1
ATOM 821 N N . ALA A 1 105 ? -21.432 6.425 7.492 1.00 75.31 105 ALA A N 1
ATOM 822 C CA . ALA A 1 105 ? -21.252 5.836 6.165 1.00 75.31 105 ALA A CA 1
ATOM 823 C C . ALA A 1 105 ? -21.430 4.308 6.166 1.00 75.31 105 ALA A C 1
ATOM 825 O O . ALA A 1 105 ? -21.940 3.744 5.201 1.00 75.31 105 ALA A O 1
ATOM 826 N N . CYS A 1 106 ? -21.028 3.643 7.249 1.00 75.06 106 CYS A N 1
ATOM 827 C CA . CYS A 1 106 ? -21.070 2.188 7.385 1.00 75.06 106 CYS A CA 1
ATOM 828 C C . CYS A 1 106 ? -22.217 1.689 8.278 1.00 75.06 106 CYS A C 1
ATOM 830 O O . CYS A 1 106 ? -22.181 0.534 8.703 1.00 75.06 106 CYS A O 1
ATOM 832 N N . ASN A 1 107 ? -23.205 2.536 8.592 1.00 74.38 107 ASN A N 1
ATOM 833 C CA . ASN A 1 107 ? -24.232 2.218 9.581 1.00 74.38 107 ASN A CA 1
ATOM 834 C C . ASN A 1 107 ? -25.027 0.979 9.132 1.00 74.38 107 ASN A C 1
ATOM 836 O O . ASN A 1 107 ? -25.675 1.026 8.080 1.00 74.38 107 ASN A O 1
ATOM 840 N N . PRO A 1 108 ? -24.994 -0.133 9.885 1.00 70.25 108 PRO A N 1
ATOM 841 C CA . PRO A 1 108 ? -25.770 -1.307 9.529 1.00 70.25 108 PRO A CA 1
ATOM 842 C C . PRO A 1 108 ? -27.270 -0.984 9.564 1.00 70.25 108 PRO A C 1
ATOM 844 O O . PRO A 1 108 ? -27.781 -0.439 10.538 1.00 70.25 108 PRO A O 1
ATOM 847 N N . LEU A 1 109 ? -28.000 -1.379 8.514 1.00 74.50 109 LEU A N 1
ATOM 848 C CA . LEU A 1 109 ? -29.462 -1.212 8.435 1.00 74.50 109 LEU A CA 1
ATOM 849 C C . LEU A 1 109 ? -30.201 -1.941 9.567 1.00 74.50 109 LEU A C 1
ATOM 851 O O . LEU A 1 109 ? -31.307 -1.562 9.946 1.00 74.50 109 LEU A O 1
ATOM 855 N N . THR A 1 110 ? -29.588 -2.995 10.102 1.00 74.31 110 THR A N 1
ATOM 856 C CA . THR A 1 110 ? -30.122 -3.804 11.193 1.00 74.31 110 THR A CA 1
ATOM 857 C C . THR A 1 110 ? -28.990 -4.220 12.116 1.00 74.31 110 THR A C 1
ATOM 859 O O . THR A 1 110 ? -28.041 -4.878 11.684 1.00 74.31 110 THR A O 1
ATOM 862 N N . CYS A 1 111 ? -29.106 -3.878 13.395 1.00 68.12 111 CYS A N 1
ATOM 863 C CA . CYS A 1 111 ? -28.215 -4.379 14.430 1.00 68.12 111 CYS A CA 1
ATOM 864 C C . CYS A 1 111 ? -28.789 -5.673 15.012 1.00 68.12 111 CYS A C 1
ATOM 866 O O . CYS A 1 111 ? -29.925 -5.698 15.483 1.00 68.12 111 CYS A O 1
ATOM 868 N N . THR A 1 112 ? -27.994 -6.740 15.005 1.00 71.12 112 THR A N 1
ATOM 869 C CA . THR A 1 112 ? -28.343 -7.995 15.680 1.00 71.12 112 THR A CA 1
ATOM 870 C C . THR A 1 112 ? -27.670 -8.004 17.042 1.00 71.12 112 THR A C 1
ATOM 872 O O . THR A 1 112 ? -26.445 -8.033 17.127 1.00 71.12 112 THR A O 1
ATOM 875 N N . TYR A 1 113 ? -28.462 -7.965 18.108 1.00 67.75 113 TYR A N 1
ATOM 876 C CA . TYR A 1 113 ? -27.960 -8.063 19.474 1.00 67.75 113 TYR A CA 1
ATOM 877 C C . TYR A 1 113 ? -28.172 -9.493 19.960 1.00 67.75 113 TYR A C 1
ATOM 879 O O . TYR A 1 113 ? -29.297 -9.992 19.973 1.00 67.75 113 TYR A O 1
ATOM 887 N N . THR A 1 114 ? -27.101 -10.168 20.358 1.00 66.69 114 THR A N 1
ATOM 888 C CA . THR A 1 114 ? -27.205 -11.451 21.051 1.00 66.69 114 THR A CA 1
ATOM 889 C C . THR A 1 114 ? -27.376 -11.186 22.538 1.00 66.69 114 THR A C 1
ATOM 891 O O . THR A 1 114 ? -26.430 -10.777 23.210 1.00 66.69 114 THR A O 1
ATOM 894 N N . TYR A 1 115 ? -28.575 -11.431 23.058 1.00 66.44 115 TYR A N 1
ATOM 895 C CA . TYR A 1 115 ? -28.794 -11.502 24.498 1.00 66.44 115 TYR A CA 1
ATOM 896 C C . TYR A 1 115 ? -28.205 -12.813 25.015 1.00 66.44 115 TYR A C 1
ATOM 898 O O . TYR A 1 115 ? -28.817 -13.876 24.913 1.00 66.44 115 TYR A O 1
ATOM 906 N N . THR A 1 116 ? -26.995 -12.754 25.562 1.00 65.88 116 THR A N 1
ATOM 907 C CA . THR A 1 116 ? -26.459 -13.842 26.376 1.00 65.88 116 THR A CA 1
ATOM 908 C C . THR A 1 116 ? -27.141 -13.781 27.737 1.00 65.88 116 THR A C 1
ATOM 910 O O . THR A 1 116 ? -26.741 -13.046 28.636 1.00 65.88 116 THR A O 1
ATOM 913 N N . HIS A 1 117 ? -28.226 -14.537 27.891 1.00 62.06 117 HIS A N 1
ATOM 914 C CA . HIS A 1 117 ? -28.810 -14.775 29.204 1.00 62.06 117 HIS A CA 1
ATOM 915 C C . HIS A 1 117 ? -27.809 -15.572 30.045 1.00 62.06 117 HIS A C 1
ATOM 917 O O . HIS A 1 117 ? -27.745 -16.794 29.955 1.00 62.06 117 HIS A O 1
ATOM 923 N N . GLN A 1 118 ? -27.030 -14.883 30.878 1.00 62.22 118 GLN A N 1
ATOM 924 C CA . GLN A 1 118 ? -26.210 -15.501 31.920 1.00 62.22 118 GLN A CA 1
ATOM 925 C C . GLN A 1 118 ? -27.084 -15.900 33.120 1.00 62.22 118 GLN A C 1
ATOM 927 O O . GLN A 1 118 ? -26.796 -15.545 34.259 1.00 62.22 118 GLN A O 1
ATOM 932 N N . PHE A 1 119 ? -28.179 -16.631 32.888 1.00 64.19 119 PHE A N 1
ATOM 933 C CA . PHE A 1 119 ? -28.838 -17.363 33.971 1.00 64.19 119 PHE A CA 1
ATOM 934 C C . PHE A 1 119 ? -28.034 -18.634 34.234 1.00 64.19 119 PHE A C 1
ATOM 936 O O . PHE A 1 119 ? -28.468 -19.746 33.945 1.00 64.19 119 PHE A O 1
ATOM 943 N N . ASP A 1 120 ? -26.814 -18.442 34.729 1.00 72.06 120 ASP A N 1
ATOM 944 C CA . ASP A 1 120 ? -25.987 -19.533 35.202 1.00 72.06 120 ASP A CA 1
ATOM 945 C C . ASP A 1 120 ? -26.565 -19.999 36.539 1.00 72.06 120 ASP A C 1
ATOM 947 O O . ASP A 1 120 ? -26.622 -19.250 37.518 1.00 72.06 120 ASP A O 1
ATOM 951 N N . ILE A 1 121 ? -27.051 -21.236 36.578 1.00 79.56 121 ILE A N 1
ATOM 952 C CA . ILE A 1 121 ? -27.635 -21.818 37.785 1.00 79.56 121 ILE A CA 1
ATOM 953 C C . ILE A 1 121 ? -26.617 -21.831 38.935 1.00 79.56 121 ILE A C 1
ATOM 955 O O . ILE A 1 121 ? -27.002 -21.718 40.098 1.00 79.56 121 ILE A O 1
ATOM 959 N N . LEU A 1 122 ? -25.318 -21.878 38.610 1.00 79.69 122 LEU A N 1
ATOM 960 C CA . LEU A 1 122 ? -24.236 -21.752 39.578 1.00 79.69 122 LEU A CA 1
ATOM 961 C C . LEU A 1 122 ? -24.224 -20.367 40.223 1.00 79.69 122 LEU A C 1
ATOM 963 O O . LEU A 1 122 ? -24.030 -20.287 41.429 1.00 79.69 122 LEU A O 1
ATOM 967 N N . PHE A 1 123 ? -24.499 -19.297 39.470 1.00 81.81 123 PHE A N 1
ATOM 968 C CA . PHE A 1 123 ? -24.581 -17.932 40.000 1.00 81.81 123 PHE A CA 1
ATOM 969 C C . PHE A 1 123 ? -25.750 -17.765 40.982 1.00 81.81 123 PHE A C 1
ATOM 971 O O . PHE A 1 123 ? -25.620 -17.098 42.008 1.00 81.81 123 PHE A O 1
ATOM 978 N N . ILE A 1 124 ? -26.887 -18.415 40.711 1.00 84.25 124 ILE A N 1
ATOM 979 C CA . ILE A 1 124 ? -28.039 -18.421 41.626 1.00 84.25 124 ILE A CA 1
ATOM 980 C C . ILE A 1 124 ? -27.678 -19.165 42.918 1.00 84.25 124 ILE A C 1
ATOM 982 O O . ILE A 1 124 ? -27.920 -18.658 44.013 1.00 84.25 124 ILE A O 1
ATOM 986 N N . ILE A 1 125 ? -27.062 -20.344 42.799 1.00 89.00 125 ILE A N 1
ATOM 987 C CA . ILE A 1 125 ? -26.662 -21.167 43.948 1.00 89.00 125 ILE A CA 1
ATOM 988 C C . ILE A 1 125 ? -25.627 -20.438 44.810 1.00 89.00 125 ILE A C 1
ATOM 990 O O . ILE A 1 125 ? -25.799 -20.363 46.026 1.00 89.00 125 ILE A O 1
ATOM 994 N N . THR A 1 126 ? -24.578 -19.870 44.209 1.00 85.81 126 THR A N 1
ATOM 995 C CA . THR A 1 126 ? -23.544 -19.139 44.955 1.00 85.81 126 THR A CA 1
ATOM 996 C C . THR A 1 126 ? -24.121 -17.917 45.655 1.00 85.81 126 THR A C 1
ATOM 998 O O . THR A 1 126 ? -23.815 -17.705 46.821 1.00 85.81 126 THR A O 1
ATOM 1001 N N . THR A 1 127 ? -25.029 -17.178 45.012 1.00 87.56 127 THR A N 1
ATOM 1002 C CA . THR A 1 127 ? -25.711 -16.030 45.629 1.00 87.56 127 THR A CA 1
ATOM 1003 C C . THR A 1 127 ? -26.539 -16.441 46.852 1.00 87.56 127 THR A C 1
ATOM 1005 O O . THR A 1 127 ? -26.480 -15.775 47.884 1.00 87.56 127 THR A O 1
ATOM 1008 N N . VAL A 1 128 ? -27.277 -17.556 46.783 1.00 91.94 128 VAL A N 1
ATOM 1009 C CA . VAL A 1 128 ? -28.060 -18.075 47.922 1.00 91.94 128 VAL A CA 1
ATOM 1010 C C . VAL A 1 128 ? -27.150 -18.539 49.061 1.00 91.94 128 VAL A C 1
ATOM 1012 O O . VAL A 1 128 ? -27.418 -18.232 50.222 1.00 91.94 128 VAL A O 1
ATOM 1015 N N . ILE A 1 129 ? -26.051 -19.231 48.745 1.00 90.81 129 ILE A N 1
ATOM 1016 C CA . ILE A 1 129 ? -25.065 -19.664 49.744 1.00 90.81 129 ILE A CA 1
ATOM 1017 C C . ILE A 1 129 ? -24.419 -18.450 50.419 1.00 90.81 129 ILE A C 1
ATOM 1019 O O . ILE A 1 129 ? -24.334 -18.424 51.641 1.00 90.81 129 ILE A O 1
ATOM 1023 N N . SER A 1 130 ? -24.028 -17.425 49.658 1.00 87.81 130 SER A N 1
ATOM 1024 C CA . SER A 1 130 ? -23.469 -16.180 50.201 1.00 87.81 130 SER A CA 1
ATOM 1025 C C . SER A 1 130 ? -24.460 -15.398 51.063 1.00 87.81 130 SER A C 1
ATOM 1027 O O . SER A 1 130 ? -24.041 -14.693 51.973 1.00 87.81 130 SER A O 1
ATOM 1029 N N . PHE A 1 131 ? -25.764 -15.514 50.803 1.00 89.69 131 PHE A N 1
ATOM 1030 C CA . PHE A 1 131 ? -26.794 -14.848 51.601 1.00 89.69 131 PHE A CA 1
ATOM 1031 C C . PHE A 1 131 ? -27.074 -15.561 52.932 1.00 89.69 131 PHE A C 1
ATOM 1033 O O . PHE A 1 131 ? -27.384 -14.915 53.928 1.00 89.69 131 PHE A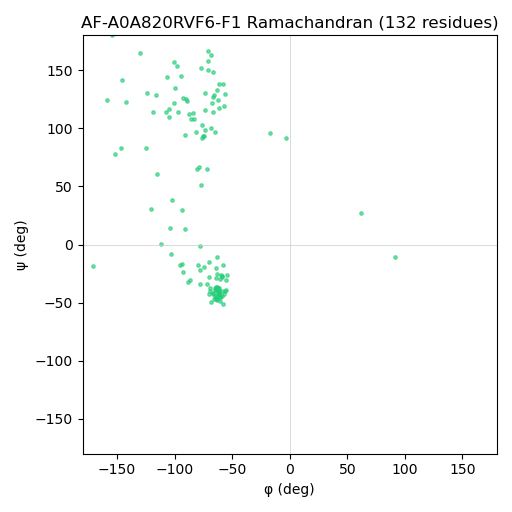 O 1
ATOM 1040 N N . ILE A 1 132 ? -26.976 -16.892 52.956 1.00 89.75 132 ILE A N 1
ATOM 1041 C CA . ILE A 1 132 ? -27.243 -17.706 54.153 1.00 89.75 132 ILE A CA 1
ATOM 1042 C C . ILE A 1 132 ? -25.978 -17.876 55.007 1.00 89.75 132 ILE A C 1
ATOM 1044 O O . ILE A 1 132 ? -26.069 -17.982 56.227 1.00 89.75 132 ILE A O 1
ATOM 1048 N N . GLY A 1 133 ? -24.808 -17.917 54.373 1.00 68.38 133 GLY A N 1
ATOM 1049 C CA . GLY A 1 133 ? -23.519 -18.209 54.997 1.00 68.38 133 GLY A CA 1
ATOM 1050 C C . GLY A 1 133 ? -22.639 -16.988 55.247 1.00 68.38 133 GLY A C 1
ATOM 1051 O O . GLY A 1 133 ? -21.439 -17.098 55.012 1.00 68.38 133 GLY A O 1
ATOM 1052 N N . GLY A 1 134 ? -23.226 -15.853 55.652 1.00 55.38 134 GLY A N 1
ATOM 1053 C CA . GLY A 1 134 ? -22.481 -14.643 56.032 1.00 55.38 134 GLY A CA 1
ATOM 1054 C C . GLY A 1 134 ? -21.338 -14.900 57.011 1.00 55.38 134 GLY A C 1
ATOM 1055 O O . GLY A 1 134 ? -21.511 -15.751 57.914 1.00 55.38 134 GLY A O 1
#